Protein AF-A0A7M2XV61-F1 (afdb_monomer)

Organism: NCBI:txid103816

Solvent-accessible surface area (backbone atoms only — not comparable to full-atom values): 4737 Å² total; per-residue (Å²): 134,82,79,73,74,73,67,77,62,44,39,14,36,35,40,36,30,37,57,90,78,67,42,73,81,48,75,49,80,23,67,16,54,66,54,33,41,56,50,49,33,55,50,40,41,74,74,69,42,54,63,70,45,24,49,52,16,48,74,64,25,26,92,51,72,18,69,43,76,62,41,27,33,28,39,34,72,36,75,88,69,52,76,86,131

Sequence (85 aa):
MKRSAPDSNAPHEVDFQHIPTGGFFAECTQPSRQSAEEFALAKLVSLGEDPDVAAHAVALAGYTAADARTYAVRIYPTRTAIPPQ

Foldseek 3Di:
DPPPPQPQQFKKKKWKAQVVVRDTDDIDIDRGLVRNLVVQLVVCVVVPQDSVLSNVQSVVAECDWRDSDRMTMHIYGDPVSDPDD

Radius of gyration: 13.42 Å; Cα contacts (8 Å, |Δi|>4): 154; chains: 1; bounding box: 39×27×39 Å

pLDDT: mean 83.11, std 16.44, range [37.56, 95.44]

Nearest PDB structures (foldseek):
  8k6t-assembly1_A  TM=7.307E-01  e=8.486E-01  Streptococcus pyogenes serotype M3
  4rap-assembly1_B  TM=6.899E-01  e=1.440E+00  Escherichia coli ETEC H10407
  7u8t-assembly1_B  TM=7.434E-01  e=1.876E+00  Thermochaetoides thermophila
  4rb4-assembly1_B  TM=6.816E-01  e=1.876E+00  Escherichia coli DEC13E

Structure (mmCIF, N/CA/C/O backbone):
data_AF-A0A7M2XV61-F1
#
_entry.id   AF-A0A7M2XV61-F1
#
loop_
_atom_site.group_PDB
_atom_site.id
_atom_site.type_symbol
_atom_site.label_atom_id
_atom_site.label_alt_id
_atom_site.label_comp_id
_atom_site.label_asym_id
_atom_site.label_entity_id
_atom_site.label_seq_id
_atom_site.pdbx_PDB_ins_code
_atom_site.Cartn_x
_atom_site.Cartn_y
_atom_site.Cartn_z
_atom_site.occupancy
_atom_site.B_iso_or_equiv
_atom_site.auth_seq_id
_atom_site.auth_comp_id
_atom_site.auth_asym_id
_atom_site.auth_atom_id
_atom_site.pdbx_PDB_model_num
ATOM 1 N N . MET A 1 1 ? 24.639 -21.791 -15.532 1.00 37.56 1 MET A N 1
ATOM 2 C CA . MET A 1 1 ? 23.462 -20.959 -15.862 1.00 37.56 1 MET A CA 1
ATOM 3 C C . MET A 1 1 ? 23.293 -19.905 -14.776 1.00 37.56 1 MET A C 1
ATOM 5 O O . MET A 1 1 ? 22.788 -20.222 -13.707 1.00 37.56 1 MET A O 1
ATOM 9 N N . LYS A 1 2 ? 23.794 -18.683 -14.989 1.00 38.66 2 LYS A N 1
ATOM 10 C CA . LYS A 1 2 ? 23.483 -17.564 -14.092 1.00 38.66 2 LYS A CA 1
ATOM 11 C C . LYS A 1 2 ? 22.117 -17.047 -14.533 1.00 38.66 2 LYS A C 1
ATOM 13 O O . LYS A 1 2 ? 22.005 -16.530 -15.637 1.00 38.66 2 LYS A O 1
ATOM 18 N N . ARG A 1 3 ? 21.076 -17.289 -13.733 1.00 42.38 3 ARG A N 1
ATOM 19 C CA . ARG A 1 3 ? 19.802 -16.581 -13.884 1.00 42.38 3 ARG A CA 1
ATOM 20 C C . ARG A 1 3 ? 20.136 -15.115 -13.640 1.00 42.38 3 ARG A C 1
ATOM 22 O O . ARG A 1 3 ? 20.456 -14.763 -12.509 1.00 42.38 3 ARG A O 1
ATOM 29 N N . SER A 1 4 ? 20.204 -14.320 -14.702 1.00 44.97 4 SER A N 1
ATOM 30 C CA . SER A 1 4 ? 20.279 -12.868 -14.600 1.00 44.97 4 SER A CA 1
ATOM 31 C C . SER A 1 4 ? 19.122 -12.452 -13.702 1.00 44.97 4 SER A C 1
ATOM 33 O O . SER A 1 4 ? 17.971 -12.719 -14.043 1.00 44.97 4 SER A O 1
ATOM 35 N N . ALA A 1 5 ? 19.423 -11.934 -12.511 1.00 49.16 5 ALA A N 1
ATOM 36 C CA . ALA A 1 5 ? 18.408 -11.309 -11.681 1.00 49.16 5 ALA A CA 1
ATOM 37 C C . ALA A 1 5 ? 17.761 -10.228 -12.561 1.00 49.16 5 ALA A C 1
ATOM 39 O O . ALA A 1 5 ? 18.508 -9.401 -13.091 1.00 49.16 5 ALA A O 1
ATOM 40 N N . PRO A 1 6 ? 16.447 -10.289 -12.840 1.00 51.75 6 PRO A N 1
ATOM 41 C CA . PRO A 1 6 ? 15.810 -9.244 -13.621 1.00 51.75 6 PRO A CA 1
ATOM 42 C C . PRO A 1 6 ? 16.011 -7.939 -12.857 1.00 51.75 6 PRO A C 1
ATOM 44 O O . PRO A 1 6 ? 15.828 -7.918 -11.641 1.00 51.75 6 PRO A O 1
ATOM 47 N N . ASP A 1 7 ? 16.479 -6.918 -13.572 1.00 53.66 7 ASP A N 1
ATOM 48 C CA . ASP A 1 7 ? 16.809 -5.585 -13.079 1.00 53.66 7 ASP A CA 1
ATOM 49 C C . ASP A 1 7 ? 16.016 -5.190 -11.828 1.00 53.66 7 ASP A C 1
ATOM 51 O O . ASP A 1 7 ? 14.833 -4.848 -11.896 1.00 53.66 7 ASP A O 1
ATOM 55 N N . SER A 1 8 ? 16.694 -5.166 -10.678 1.00 57.91 8 SER A N 1
ATOM 56 C CA . SER A 1 8 ? 16.141 -4.681 -9.406 1.00 57.91 8 SER A CA 1
ATOM 57 C C . SER A 1 8 ? 15.749 -3.188 -9.435 1.00 57.91 8 SER A C 1
ATOM 59 O O . SER A 1 8 ? 15.310 -2.656 -8.420 1.00 57.91 8 SER A O 1
ATOM 61 N N . ASN A 1 9 ? 15.882 -2.523 -10.590 1.00 65.44 9 ASN A N 1
ATOM 62 C CA . ASN A 1 9 ? 15.559 -1.120 -10.858 1.00 65.44 9 ASN A CA 1
ATOM 63 C C . ASN A 1 9 ? 14.399 -0.924 -11.850 1.00 65.44 9 ASN A C 1
ATOM 65 O O . ASN A 1 9 ? 14.185 0.189 -12.327 1.00 65.44 9 ASN A O 1
ATOM 69 N N . ALA A 1 10 ? 13.652 -1.972 -12.200 1.00 80.50 10 ALA A N 1
ATOM 70 C CA . ALA A 1 10 ? 12.421 -1.774 -12.956 1.00 80.50 10 ALA A CA 1
ATOM 71 C C . ALA A 1 10 ? 11.405 -0.973 -12.113 1.00 80.50 10 ALA A C 1
ATOM 73 O O . ALA A 1 10 ? 11.253 -1.260 -10.919 1.00 80.50 10 ALA A O 1
ATOM 74 N N . PRO A 1 11 ? 10.680 -0.005 -12.698 1.00 88.50 11 PRO A N 1
ATOM 75 C CA . PRO A 1 11 ? 9.651 0.719 -11.969 1.00 88.50 11 PRO A CA 1
ATOM 76 C C . PRO A 1 11 ? 8.494 -0.213 -11.592 1.00 88.50 11 PRO A C 1
ATOM 78 O O . PRO A 1 11 ? 8.065 -1.044 -12.399 1.00 88.50 11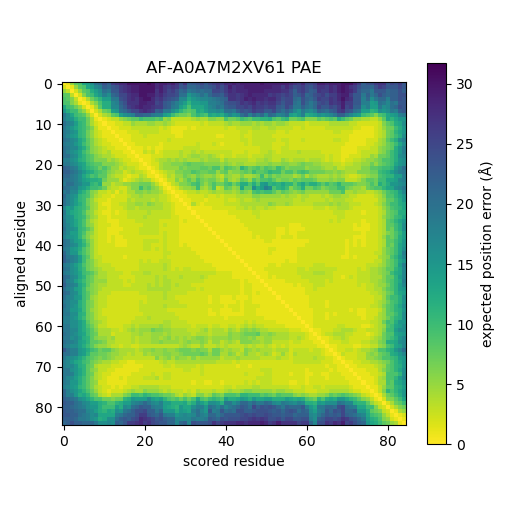 PRO A O 1
ATOM 81 N N . HIS A 1 12 ? 8.004 -0.071 -10.362 1.00 90.56 12 HIS A N 1
ATOM 82 C CA . HIS A 1 12 ? 6.938 -0.880 -9.771 1.00 90.56 12 HIS A CA 1
ATOM 83 C C . HIS A 1 12 ? 5.732 -0.013 -9.435 1.00 90.56 12 HIS A C 1
ATOM 85 O O . HIS A 1 12 ? 5.877 1.078 -8.893 1.00 90.56 12 HIS A O 1
ATOM 91 N N . GLU A 1 13 ? 4.545 -0.509 -9.739 1.00 91.62 13 GLU A N 1
ATOM 92 C CA . GLU A 1 13 ? 3.289 0.080 -9.295 1.00 91.62 13 GLU A CA 1
ATOM 93 C C . GLU A 1 13 ? 2.962 -0.424 -7.892 1.00 91.62 13 GLU A C 1
ATOM 95 O O . GLU A 1 13 ? 3.265 -1.568 -7.536 1.00 91.62 13 GLU A O 1
ATOM 100 N N . VAL A 1 14 ? 2.371 0.462 -7.099 1.00 92.94 14 VAL A N 1
ATOM 101 C CA . VAL A 1 14 ? 1.866 0.189 -5.760 1.00 92.94 14 VAL A CA 1
ATOM 102 C C . VAL A 1 14 ? 0.405 0.583 -5.717 1.00 92.94 14 VAL A C 1
ATOM 104 O O . VAL A 1 14 ? 0.100 1.773 -5.814 1.00 92.94 14 VAL A O 1
ATOM 107 N N . ASP A 1 15 ? -0.459 -0.402 -5.497 1.00 93.00 15 ASP A N 1
ATOM 108 C CA . ASP A 1 15 ? -1.893 -0.188 -5.316 1.00 93.00 15 ASP A CA 1
ATOM 109 C C . ASP A 1 15 ? -2.307 -0.473 -3.887 1.00 93.00 15 ASP A C 1
ATOM 111 O O . ASP A 1 15 ? -1.894 -1.476 -3.297 1.00 93.00 15 ASP A O 1
ATOM 115 N N . PHE A 1 16 ? -3.211 0.354 -3.372 1.00 92.56 16 PHE A N 1
ATOM 116 C CA . PHE A 1 16 ? -3.834 0.143 -2.074 1.00 92.56 16 PHE A CA 1
ATOM 117 C C . PHE A 1 16 ? -5.330 -0.077 -2.216 1.00 92.56 16 PHE A C 1
ATOM 119 O O . PHE A 1 16 ? -6.043 0.685 -2.879 1.00 92.56 16 PHE A O 1
ATOM 126 N N . GLN A 1 17 ? -5.805 -1.094 -1.509 1.00 93.38 17 GLN A N 1
ATOM 127 C CA . GLN A 1 17 ? -7.210 -1.433 -1.397 1.00 93.38 17 GLN A CA 1
ATOM 128 C C . GLN A 1 17 ? -7.654 -1.306 0.057 1.00 93.38 17 GLN A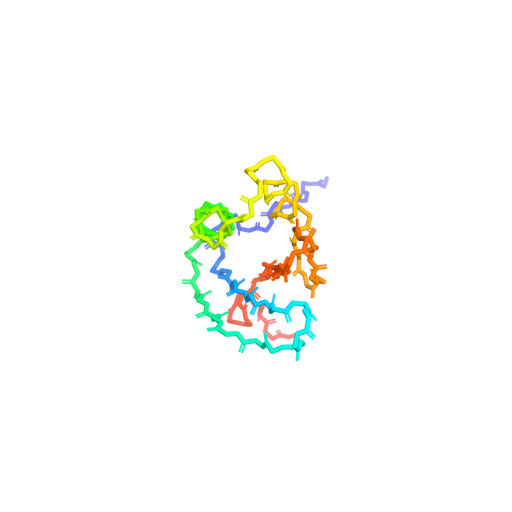 C 1
ATOM 130 O O . GLN A 1 17 ? -6.977 -1.770 0.970 1.00 93.38 17 GLN A O 1
ATOM 135 N N . HIS A 1 18 ? -8.815 -0.702 0.278 1.00 92.38 18 HIS A N 1
ATOM 136 C CA . HIS A 1 18 ? -9.504 -0.752 1.558 1.00 92.38 18 HIS A CA 1
ATOM 137 C C . HIS A 1 18 ? -10.375 -2.010 1.592 1.00 92.38 18 HIS A C 1
ATOM 139 O O . HIS A 1 18 ? -11.359 -2.106 0.857 1.00 92.38 18 HIS A O 1
ATOM 145 N N . ILE A 1 19 ? -10.009 -2.986 2.424 1.00 90.12 19 ILE A N 1
ATOM 146 C CA . ILE A 1 19 ? -10.639 -4.314 2.456 1.00 90.12 19 ILE A CA 1
ATOM 147 C C . ILE A 1 19 ? -12.142 -4.227 2.787 1.00 90.12 19 ILE A C 1
ATOM 149 O O . ILE A 1 19 ? -12.931 -4.816 2.046 1.00 90.12 19 ILE A O 1
ATOM 153 N N . PRO A 1 20 ? -12.593 -3.462 3.807 1.00 90.69 20 PRO A N 1
ATOM 154 C CA . PRO A 1 20 ? -14.009 -3.415 4.178 1.00 90.69 20 PRO A CA 1
ATOM 155 C C . PRO A 1 20 ? -14.942 -2.892 3.082 1.00 90.69 20 PRO A C 1
ATOM 157 O O . PRO A 1 20 ? -16.085 -3.331 2.991 1.00 90.69 20 PRO A O 1
ATOM 160 N N . THR A 1 21 ? -14.485 -1.939 2.265 1.00 88.81 21 THR A N 1
ATOM 161 C CA . THR A 1 21 ? -15.300 -1.369 1.176 1.00 88.81 21 THR A CA 1
ATOM 162 C C . THR A 1 21 ? -14.961 -1.959 -0.189 1.00 88.81 21 THR A C 1
ATOM 164 O O . THR A 1 21 ? -15.651 -1.670 -1.163 1.00 88.81 21 THR A O 1
ATOM 167 N N . GLY A 1 22 ? -13.884 -2.742 -0.285 1.00 84.75 22 GLY A N 1
ATOM 168 C CA . GLY A 1 22 ? -13.323 -3.254 -1.533 1.00 84.75 22 GLY A CA 1
ATOM 169 C C . GLY A 1 22 ? -12.717 -2.184 -2.451 1.00 84.75 22 GLY A C 1
ATOM 170 O O . GLY A 1 22 ? -12.273 -2.526 -3.545 1.00 84.75 22 GLY A O 1
ATOM 171 N N . GLY A 1 23 ? -12.697 -0.912 -2.040 1.00 86.44 23 GLY A N 1
ATOM 172 C CA . GLY A 1 23 ? -12.319 0.215 -2.891 1.00 86.44 23 GLY A CA 1
ATOM 173 C C . GLY A 1 23 ? -10.808 0.408 -3.009 1.00 86.44 23 GLY A C 1
ATOM 174 O O . GLY A 1 23 ? -10.100 0.398 -2.002 1.00 86.44 23 GLY A O 1
ATOM 175 N N . PHE A 1 24 ? -10.328 0.641 -4.230 1.00 84.50 24 PHE A N 1
ATOM 176 C CA . PHE A 1 24 ? -8.967 1.114 -4.490 1.00 84.50 24 PHE A CA 1
ATOM 177 C C . PHE A 1 24 ? -8.913 2.628 -4.321 1.00 84.50 24 PHE A C 1
ATOM 179 O O . PHE A 1 24 ? -9.826 3.330 -4.758 1.00 84.50 24 PHE A O 1
ATOM 186 N N . PHE A 1 25 ? -7.874 3.135 -3.663 1.00 81.19 25 PHE A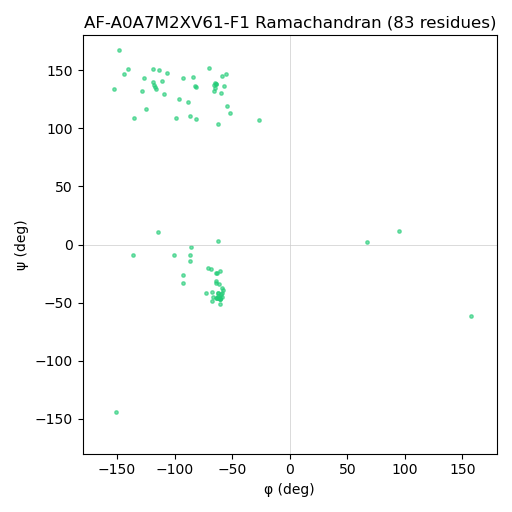 N 1
ATOM 187 C CA . PHE A 1 25 ? -7.825 4.555 -3.290 1.00 81.19 25 PHE A CA 1
ATOM 188 C C . PHE A 1 25 ? -6.475 5.231 -3.534 1.00 81.19 25 PHE A C 1
ATOM 190 O O . PHE A 1 25 ? -6.383 6.452 -3.413 1.00 81.19 25 PHE A O 1
ATOM 197 N N . ALA A 1 26 ? -5.433 4.471 -3.867 1.00 76.31 26 ALA A N 1
ATOM 198 C CA . ALA A 1 26 ? -4.140 5.022 -4.236 1.00 76.31 26 ALA A CA 1
ATOM 199 C C . ALA A 1 26 ? -3.405 4.060 -5.173 1.00 76.31 26 ALA A C 1
ATOM 201 O O . ALA A 1 26 ? -3.342 2.866 -4.888 1.00 76.31 26 ALA A O 1
ATOM 202 N N . GLU A 1 27 ? -2.847 4.625 -6.240 1.00 79.75 27 GLU A N 1
ATOM 203 C CA . GLU A 1 27 ? -1.927 3.999 -7.187 1.00 79.75 27 GLU A CA 1
ATOM 204 C C . GLU A 1 27 ? -0.710 4.927 -7.286 1.00 79.75 27 GLU A C 1
ATOM 206 O O . GLU A 1 27 ? -0.857 6.150 -7.407 1.00 79.75 27 GLU A O 1
ATOM 211 N N . CYS A 1 28 ? 0.500 4.383 -7.185 1.00 86.88 28 CYS A N 1
ATOM 212 C CA . CYS A 1 28 ? 1.707 5.149 -7.475 1.00 86.88 28 CYS A CA 1
ATOM 213 C C . CYS A 1 28 ? 2.771 4.279 -8.133 1.00 86.88 28 CYS A C 1
ATOM 215 O O . CYS A 1 28 ? 2.922 3.107 -7.798 1.00 86.88 28 CYS A O 1
ATOM 217 N N . THR A 1 29 ? 3.558 4.875 -9.023 1.00 90.81 29 THR A N 1
ATOM 218 C CA . THR A 1 29 ? 4.734 4.223 -9.596 1.00 90.81 29 THR A CA 1
ATOM 219 C C . THR A 1 29 ? 5.978 4.635 -8.823 1.00 90.81 29 THR A C 1
ATOM 221 O O . THR A 1 29 ? 6.279 5.821 -8.694 1.00 90.81 29 THR A O 1
ATOM 224 N N . GLN A 1 30 ? 6.718 3.650 -8.337 1.00 90.00 30 GLN A N 1
ATOM 225 C CA . GLN A 1 30 ? 7.991 3.812 -7.654 1.00 90.00 30 GLN A CA 1
ATOM 226 C C . GLN A 1 30 ? 9.135 3.354 -8.566 1.00 90.00 30 GLN A C 1
ATOM 228 O O . GLN A 1 30 ? 8.953 2.448 -9.382 1.00 90.00 30 GL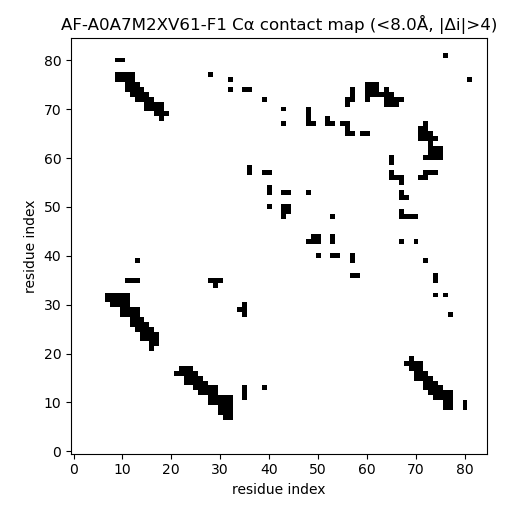N A O 1
ATOM 233 N N . PRO A 1 31 ? 10.321 3.976 -8.466 1.00 87.44 31 PRO A N 1
ATOM 234 C CA . PRO A 1 31 ? 11.424 3.735 -9.397 1.00 87.44 31 PRO A CA 1
ATOM 235 C C . PRO A 1 31 ? 12.032 2.333 -9.275 1.00 87.44 31 PRO A C 1
ATOM 237 O O . PRO A 1 31 ? 12.671 1.866 -10.209 1.00 87.44 31 PRO A O 1
ATOM 240 N N . SER A 1 32 ? 11.840 1.660 -8.142 1.00 89.00 32 SER A N 1
ATOM 241 C CA . SER A 1 32 ? 12.328 0.307 -7.890 1.00 89.00 32 SER A CA 1
ATOM 242 C C . SER A 1 32 ? 11.378 -0.440 -6.959 1.00 89.00 32 SER A C 1
ATOM 244 O O . SER A 1 32 ? 10.523 0.162 -6.300 1.00 89.00 32 SER A O 1
ATOM 246 N N . ARG A 1 33 ? 11.568 -1.759 -6.859 1.00 89.50 33 ARG A N 1
ATOM 247 C CA . ARG A 1 33 ? 10.857 -2.593 -5.884 1.00 89.50 33 ARG A CA 1
ATOM 248 C C . ARG A 1 33 ? 11.111 -2.123 -4.452 1.00 89.50 33 ARG A C 1
ATOM 250 O O . ARG A 1 33 ? 10.178 -2.040 -3.668 1.00 89.50 33 ARG A O 1
ATOM 257 N N . GLN A 1 34 ? 12.352 -1.772 -4.127 1.00 91.62 34 GLN A N 1
ATOM 258 C CA . GLN A 1 34 ? 12.702 -1.303 -2.789 1.00 91.62 34 GLN A CA 1
ATOM 259 C C . GLN A 1 34 ? 11.975 0.004 -2.443 1.00 91.62 34 GLN A C 1
ATOM 261 O O . GLN A 1 34 ? 11.368 0.108 -1.382 1.00 91.62 34 GLN A O 1
ATOM 266 N N . SER A 1 35 ? 11.957 0.977 -3.360 1.00 91.69 35 SER A N 1
ATOM 267 C CA . SER A 1 35 ? 11.218 2.229 -3.150 1.00 91.69 35 SER A CA 1
ATOM 268 C C . SER A 1 35 ? 9.705 2.000 -3.054 1.00 91.69 35 SER A C 1
ATOM 270 O O . SER A 1 35 ? 9.028 2.684 -2.290 1.00 91.69 35 SER A O 1
ATOM 272 N N . ALA A 1 36 ? 9.174 1.012 -3.786 1.00 92.69 36 ALA A N 1
ATOM 2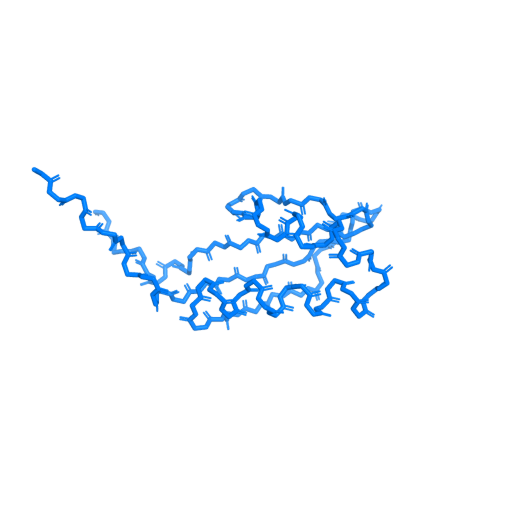73 C CA . ALA A 1 36 ? 7.791 0.560 -3.652 1.00 92.69 36 ALA A CA 1
ATOM 274 C C . ALA A 1 36 ? 7.472 0.042 -2.252 1.00 92.69 36 ALA A C 1
ATOM 276 O O . ALA A 1 36 ? 6.468 0.443 -1.667 1.00 92.69 36 ALA A O 1
ATOM 277 N N . GLU A 1 37 ? 8.339 -0.801 -1.702 1.00 93.88 37 GLU A N 1
ATOM 278 C CA . GLU A 1 37 ? 8.168 -1.373 -0.370 1.00 93.88 37 GLU A CA 1
ATOM 279 C C . GLU A 1 37 ? 8.268 -0.310 0.732 1.00 93.88 37 GLU A C 1
ATOM 281 O O . GLU A 1 37 ? 7.402 -0.248 1.605 1.00 93.88 37 GLU A O 1
ATOM 286 N N . GLU A 1 38 ? 9.263 0.577 0.661 1.00 94.81 38 GLU A N 1
ATOM 287 C CA . GLU A 1 38 ? 9.437 1.679 1.618 1.00 94.81 38 GLU A CA 1
ATOM 288 C C . GLU A 1 38 ? 8.231 2.630 1.615 1.00 94.81 38 GLU A C 1
ATOM 290 O O . GLU A 1 38 ? 7.704 2.983 2.675 1.00 94.81 38 GLU A O 1
ATOM 295 N N . PHE A 1 39 ? 7.749 3.004 0.424 1.00 93.56 39 PHE A N 1
ATOM 296 C CA . PHE A 1 39 ? 6.560 3.839 0.278 1.00 93.56 39 PHE A CA 1
ATOM 297 C C . PHE A 1 39 ? 5.305 3.140 0.814 1.00 93.56 39 PHE A C 1
ATOM 299 O O . PHE A 1 39 ? 4.525 3.744 1.556 1.00 93.56 39 PHE A O 1
ATOM 306 N N . ALA A 1 40 ? 5.114 1.866 0.462 1.00 94.06 40 ALA A N 1
ATOM 307 C CA . ALA A 1 40 ? 3.973 1.072 0.893 1.00 94.06 40 ALA A CA 1
ATOM 308 C C . ALA A 1 40 ? 3.902 0.931 2.412 1.00 94.06 40 ALA A C 1
ATOM 310 O O . ALA A 1 40 ? 2.850 1.181 3.004 1.00 94.06 40 ALA A O 1
ATOM 311 N N . LEU A 1 41 ? 5.029 0.603 3.042 1.00 95.44 41 LEU A N 1
ATOM 312 C CA . LEU A 1 41 ? 5.131 0.483 4.488 1.00 95.44 41 LEU A CA 1
ATOM 313 C C . LEU A 1 41 ? 4.791 1.807 5.179 1.00 95.44 41 LEU A C 1
ATOM 315 O O . LEU A 1 41 ? 3.916 1.844 6.045 1.00 95.44 41 LEU A O 1
ATOM 319 N N . ALA A 1 42 ? 5.424 2.907 4.759 1.00 95.25 42 ALA A N 1
ATOM 320 C CA . ALA A 1 42 ? 5.167 4.227 5.331 1.00 95.25 42 ALA A CA 1
ATOM 321 C C . ALA A 1 42 ? 3.688 4.626 5.197 1.00 95.25 42 ALA A C 1
ATOM 323 O O . ALA A 1 42 ? 3.099 5.184 6.128 1.00 95.25 42 ALA A O 1
ATOM 324 N N . LYS A 1 43 ? 3.064 4.301 4.058 1.00 94.00 43 LYS A N 1
ATOM 325 C CA . LYS A 1 43 ? 1.653 4.595 3.815 1.00 94.00 43 LYS A CA 1
ATOM 326 C C . LYS A 1 43 ? 0.733 3.773 4.716 1.00 94.00 43 LYS A C 1
ATOM 328 O O . LYS A 1 43 ? -0.135 4.368 5.350 1.00 94.00 43 LYS A O 1
ATOM 333 N N . LEU A 1 44 ? 0.925 2.458 4.813 1.00 93.44 44 LEU A N 1
ATOM 334 C CA . LEU A 1 44 ? 0.117 1.582 5.672 1.00 93.44 44 LEU A CA 1
ATOM 335 C C . LEU A 1 44 ? 0.193 2.009 7.144 1.00 93.44 44 LEU A C 1
ATOM 337 O O . LE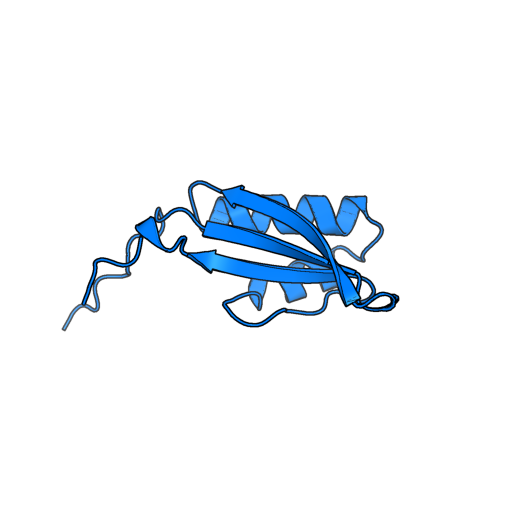U A 1 44 ? -0.843 2.168 7.789 1.00 93.44 44 LEU A O 1
ATOM 341 N N . VAL A 1 45 ? 1.394 2.314 7.643 1.00 94.94 45 VAL A N 1
ATOM 342 C CA . VAL A 1 45 ? 1.580 2.825 9.011 1.00 94.94 45 VAL A CA 1
ATOM 343 C C . VAL A 1 45 ? 0.875 4.173 9.195 1.00 94.94 45 VAL A C 1
ATOM 345 O O . VAL A 1 45 ? 0.191 4.382 10.194 1.00 94.94 45 VAL A O 1
ATOM 348 N N . SER A 1 46 ? 0.953 5.082 8.213 1.00 93.69 46 SER A N 1
ATOM 349 C CA . SER A 1 46 ? 0.241 6.372 8.277 1.00 93.69 46 SER A CA 1
ATOM 350 C C . SER A 1 46 ? -1.289 6.238 8.298 1.00 93.69 46 SER A C 1
ATOM 352 O O . SER A 1 46 ? -1.979 7.129 8.791 1.00 93.69 46 SER A O 1
ATOM 354 N N . LEU A 1 47 ? -1.819 5.130 7.768 1.00 91.12 47 LEU A N 1
ATOM 355 C CA . LEU A 1 47 ? -3.244 4.792 7.763 1.00 91.12 47 LEU A CA 1
ATOM 356 C C . LEU A 1 47 ? -3.694 4.068 9.045 1.00 91.12 47 LEU A C 1
ATOM 358 O O . LEU A 1 47 ? -4.886 3.796 9.197 1.00 91.12 47 LEU A O 1
ATOM 362 N N . GLY A 1 48 ? -2.765 3.791 9.965 1.00 93.94 48 GLY A N 1
ATOM 363 C CA . GLY A 1 48 ? -3.023 3.171 11.263 1.00 93.94 48 GLY A CA 1
ATOM 364 C C . GLY A 1 48 ? -2.834 1.655 11.305 1.00 93.94 48 GLY A C 1
ATOM 365 O O . GLY A 1 48 ? -3.248 1.040 12.287 1.00 93.94 48 GLY A O 1
ATOM 366 N N . GLU A 1 49 ? -2.235 1.047 10.275 1.00 93.62 49 GLU A N 1
ATOM 367 C CA . GLU A 1 49 ? -1.841 -0.363 10.351 1.00 93.62 49 GLU A CA 1
ATOM 368 C C . GLU A 1 49 ? -0.671 -0.566 11.311 1.00 93.62 49 GLU A C 1
ATOM 370 O O . GLU A 1 49 ? 0.168 0.317 11.512 1.00 93.62 49 GLU A O 1
ATOM 375 N N . ASP A 1 50 ? -0.609 -1.762 11.887 1.00 94.69 50 ASP A N 1
ATOM 376 C CA . ASP A 1 50 ? 0.515 -2.170 12.718 1.00 94.69 50 ASP A CA 1
ATOM 377 C C . ASP A 1 50 ? 1.802 -2.272 11.869 1.00 94.69 50 ASP A C 1
ATOM 379 O O . ASP A 1 50 ? 1.761 -2.889 10.801 1.00 94.69 50 ASP A O 1
ATOM 383 N N . PRO A 1 51 ? 2.942 -1.694 12.301 1.00 93.81 51 PRO A N 1
ATOM 384 C CA . PRO A 1 51 ? 4.175 -1.707 11.516 1.00 93.81 51 PRO A CA 1
ATOM 385 C C . PRO A 1 51 ? 4.703 -3.105 11.178 1.00 93.81 51 PRO A C 1
ATOM 387 O O . PRO A 1 51 ? 5.192 -3.299 10.064 1.00 93.81 51 PRO A O 1
ATOM 390 N N . ASP A 1 52 ? 4.593 -4.075 12.091 1.00 94.62 52 ASP A N 1
ATOM 391 C CA . ASP A 1 52 ? 5.092 -5.434 11.863 1.00 94.62 52 ASP A CA 1
ATOM 392 C C . ASP A 1 52 ? 4.195 -6.166 10.862 1.00 94.62 52 ASP A C 1
ATOM 394 O O . ASP A 1 52 ? 4.680 -6.826 9.935 1.00 94.62 52 ASP A O 1
ATOM 398 N N . VAL A 1 53 ? 2.875 -5.997 10.992 1.00 93.12 53 VAL A N 1
ATOM 399 C CA . VAL A 1 53 ? 1.917 -6.578 10.043 1.00 93.12 53 VAL A CA 1
ATOM 400 C C . VAL A 1 53 ? 2.029 -5.915 8.665 1.00 93.12 53 VAL A C 1
ATOM 402 O O . VAL A 1 53 ? 2.033 -6.607 7.646 1.00 93.12 53 VAL A O 1
ATOM 405 N N . ALA A 1 54 ? 2.199 -4.593 8.613 1.00 94.19 54 ALA A N 1
ATOM 406 C CA . ALA A 1 54 ? 2.408 -3.852 7.375 1.00 94.19 54 ALA A CA 1
ATOM 407 C C . ALA A 1 54 ? 3.704 -4.276 6.669 1.00 94.19 54 ALA A C 1
ATOM 409 O O . ALA A 1 54 ? 3.689 -4.514 5.461 1.00 94.19 54 ALA A O 1
ATOM 410 N N . ALA A 1 55 ? 4.809 -4.429 7.405 1.00 94.31 55 ALA A N 1
ATOM 4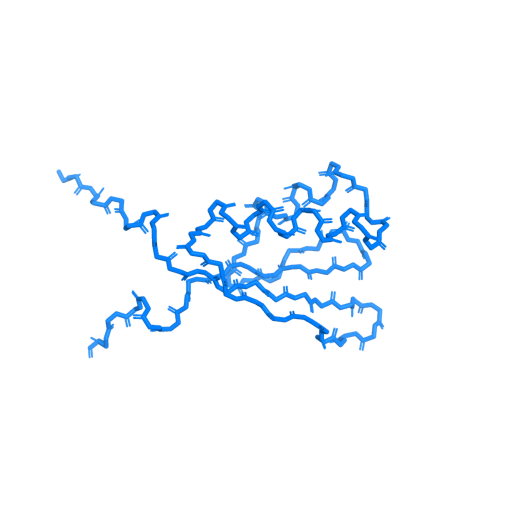11 C CA . ALA A 1 55 ? 6.075 -4.896 6.845 1.00 94.31 55 ALA A CA 1
ATOM 412 C C . ALA A 1 55 ? 5.947 -6.316 6.276 1.00 94.31 55 ALA A C 1
ATOM 414 O O . ALA A 1 55 ? 6.436 -6.594 5.178 1.00 94.31 55 ALA A O 1
ATOM 415 N N . HIS A 1 56 ? 5.238 -7.200 6.983 1.00 94.12 56 HIS A N 1
ATOM 416 C CA . HIS A 1 56 ? 4.976 -8.552 6.504 1.00 94.12 56 HIS A CA 1
ATOM 417 C C . HIS A 1 56 ? 4.133 -8.560 5.220 1.00 94.12 56 HIS A C 1
ATOM 419 O O . HIS A 1 56 ? 4.488 -9.242 4.257 1.00 94.12 56 HIS 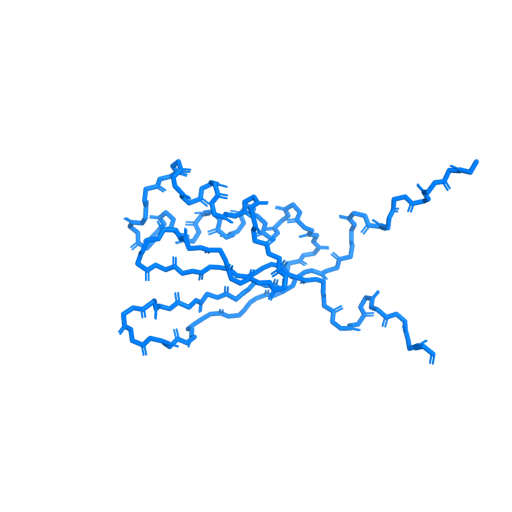A O 1
ATOM 425 N N . ALA A 1 57 ? 3.060 -7.767 5.170 1.00 93.75 57 ALA A N 1
ATOM 426 C CA . ALA A 1 57 ? 2.209 -7.650 3.990 1.00 93.75 57 ALA A CA 1
ATOM 427 C C . ALA A 1 57 ? 2.987 -7.114 2.778 1.00 93.75 57 ALA A C 1
ATOM 429 O O . ALA A 1 57 ? 2.926 -7.691 1.696 1.00 93.75 57 ALA A O 1
ATOM 430 N N . VAL A 1 58 ? 3.787 -6.061 2.963 1.00 93.81 58 VAL A N 1
ATOM 431 C CA . VAL A 1 58 ? 4.622 -5.476 1.903 1.00 93.81 58 VAL A CA 1
ATOM 432 C C . VAL A 1 58 ? 5.618 -6.488 1.333 1.00 93.81 58 VAL A C 1
ATOM 434 O O . VAL A 1 58 ? 5.750 -6.593 0.114 1.00 93.81 58 VAL A O 1
ATOM 437 N N . ALA A 1 59 ? 6.266 -7.284 2.187 1.00 92.19 59 ALA A N 1
ATOM 438 C CA . ALA A 1 59 ? 7.207 -8.314 1.747 1.00 92.19 59 ALA A CA 1
ATOM 439 C C . ALA A 1 59 ? 6.537 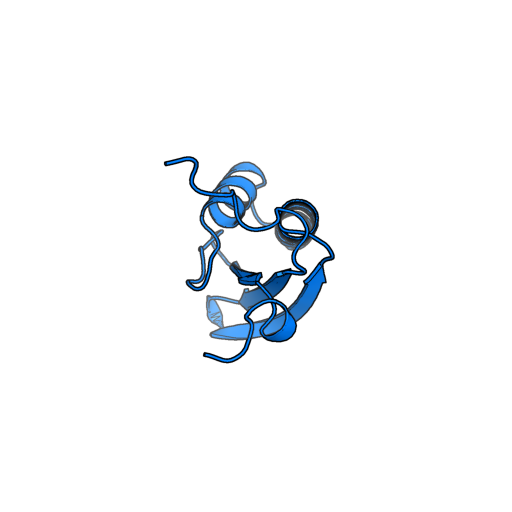-9.418 0.905 1.00 92.19 59 ALA A C 1
ATOM 441 O O . ALA A 1 59 ? 7.162 -9.985 0.007 1.00 92.19 59 ALA A O 1
ATOM 442 N N . LEU A 1 60 ? 5.263 -9.717 1.177 1.00 92.88 60 LEU A N 1
ATOM 443 C CA . LEU A 1 60 ? 4.468 -10.695 0.428 1.00 92.88 60 LEU A CA 1
ATOM 444 C C . LEU A 1 60 ? 3.783 -10.105 -0.812 1.00 92.88 60 LEU A C 1
ATOM 446 O O . LEU A 1 60 ? 3.301 -10.857 -1.661 1.00 92.88 60 LEU A O 1
ATOM 450 N N . ALA A 1 61 ? 3.728 -8.778 -0.930 1.00 91.62 61 ALA A N 1
ATOM 451 C CA . ALA A 1 61 ? 3.003 -8.101 -1.989 1.00 91.62 61 ALA A CA 1
ATOM 452 C C . ALA A 1 61 ? 3.610 -8.395 -3.368 1.00 91.62 61 ALA A C 1
ATOM 454 O O . ALA A 1 61 ? 4.825 -8.346 -3.587 1.00 91.62 61 ALA A O 1
ATOM 455 N N . GLY A 1 62 ? 2.738 -8.690 -4.323 1.00 88.12 62 GLY A N 1
ATOM 456 C CA . GLY A 1 62 ? 3.106 -9.037 -5.689 1.00 88.12 62 GLY A CA 1
ATOM 457 C C . GLY A 1 62 ? 2.005 -8.624 -6.655 1.00 88.12 62 GLY A C 1
ATOM 458 O O . GLY A 1 62 ? 1.294 -7.644 -6.433 1.00 88.12 62 GLY A O 1
ATOM 459 N N . TYR A 1 63 ? 1.799 -9.439 -7.690 1.00 83.69 63 TYR A N 1
ATOM 460 C CA . TYR A 1 63 ? 0.590 -9.364 -8.519 1.00 83.69 63 TYR A CA 1
ATOM 461 C C . TYR A 1 63 ? -0.692 -9.671 -7.727 1.00 83.69 63 TYR A C 1
ATOM 463 O O . TYR A 1 63 ? -1.777 -9.230 -8.100 1.00 83.69 63 TYR A O 1
ATOM 471 N N . THR A 1 64 ? -0.577 -10.424 -6.632 1.00 86.31 64 THR A N 1
ATOM 472 C CA . THR A 1 64 ? -1.656 -10.651 -5.670 1.00 86.31 64 THR A CA 1
ATOM 473 C C . THR A 1 64 ? -1.582 -9.631 -4.541 1.00 86.31 64 THR A C 1
ATOM 475 O O . THR A 1 64 ? -0.488 -9.271 -4.099 1.00 86.31 64 THR A O 1
ATOM 478 N N . ALA A 1 65 ? -2.750 -9.190 -4.064 1.00 87.31 65 ALA A N 1
ATOM 479 C CA . ALA A 1 65 ? -2.828 -8.345 -2.877 1.00 87.31 65 ALA A CA 1
ATOM 480 C C . ALA A 1 65 ? -2.328 -9.114 -1.652 1.00 87.31 65 ALA A C 1
ATOM 482 O O . ALA A 1 65 ? -2.649 -10.293 -1.498 1.00 87.31 65 ALA A O 1
ATOM 483 N N . ALA A 1 66 ? -1.561 -8.437 -0.808 1.00 92.38 66 ALA A N 1
ATOM 484 C CA . ALA A 1 66 ? -1.200 -8.907 0.515 1.00 92.38 66 ALA A CA 1
ATOM 485 C C . ALA A 1 66 ? -1.925 -8.062 1.565 1.00 92.38 66 ALA A C 1
ATOM 487 O O . ALA A 1 66 ? -1.895 -6.828 1.513 1.00 92.38 66 ALA A O 1
ATOM 488 N N . ASP A 1 67 ? -2.580 -8.739 2.502 1.00 90.31 67 ASP A N 1
ATOM 489 C CA . ASP A 1 67 ? -3.449 -8.108 3.488 1.00 90.31 67 ASP A CA 1
ATOM 490 C C . ASP A 1 67 ? -2.645 -7.690 4.723 1.00 90.31 67 ASP A C 1
ATOM 492 O O . ASP A 1 67 ? -2.011 -8.522 5.372 1.00 90.31 67 ASP A O 1
ATOM 496 N N . ALA A 1 68 ? -2.695 -6.398 5.060 1.00 85.81 68 ALA A N 1
ATOM 497 C CA . ALA A 1 68 ? -2.106 -5.859 6.284 1.00 85.81 68 ALA A CA 1
ATOM 498 C C . ALA A 1 68 ? -3.108 -5.815 7.448 1.00 85.81 68 ALA A C 1
ATOM 500 O O . ALA A 1 68 ? -2.667 -5.874 8.587 1.00 85.81 68 ALA A O 1
ATOM 501 N N . ARG A 1 69 ? -4.424 -5.719 7.169 1.00 89.88 69 ARG A N 1
ATOM 502 C CA . ARG A 1 69 ? -5.585 -6.033 8.048 1.00 89.88 69 ARG A CA 1
ATOM 503 C C . ARG A 1 69 ? -6.836 -5.288 7.589 1.00 89.88 69 ARG A C 1
ATOM 505 O O . ARG A 1 69 ? -7.832 -5.915 7.248 1.00 89.88 69 ARG A O 1
ATOM 512 N N . THR A 1 70 ? -6.792 -3.959 7.603 1.00 92.38 70 THR A N 1
ATOM 513 C CA . THR A 1 70 ? -7.852 -3.073 7.084 1.00 92.38 70 THR A CA 1
ATOM 514 C C . THR A 1 70 ? -7.566 -2.704 5.634 1.00 92.38 70 THR A C 1
ATOM 516 O O . THR A 1 70 ? -8.482 -2.558 4.822 1.00 92.38 70 THR A O 1
ATOM 519 N N . TYR A 1 71 ? -6.285 -2.593 5.300 1.00 92.88 71 TYR A N 1
ATOM 520 C CA . TYR A 1 71 ? -5.800 -2.314 3.963 1.00 92.88 71 TYR A CA 1
ATOM 521 C C . TYR A 1 71 ? -5.032 -3.507 3.396 1.00 92.88 71 TYR A C 1
ATOM 523 O O . TYR A 1 71 ? -4.397 -4.272 4.125 1.00 92.88 71 TYR A O 1
ATOM 531 N N . ALA A 1 72 ? -5.088 -3.642 2.077 1.00 91.62 72 ALA A N 1
ATOM 532 C CA . ALA A 1 72 ? -4.271 -4.567 1.312 1.00 91.62 72 ALA A CA 1
ATOM 533 C C . ALA A 1 72 ? -3.406 -3.785 0.325 1.00 91.62 72 ALA A C 1
ATOM 535 O O . ALA A 1 72 ? -3.802 -2.712 -0.144 1.00 91.62 72 ALA A O 1
ATOM 536 N N . VAL A 1 73 ? -2.238 -4.330 0.001 1.00 94.25 73 VAL A N 1
ATOM 537 C CA . VAL A 1 73 ? -1.282 -3.711 -0.920 1.00 94.25 73 VAL A CA 1
ATOM 538 C C . VAL A 1 73 ? -0.883 -4.674 -2.033 1.00 94.25 73 VAL A C 1
ATOM 540 O O . VAL A 1 73 ? -0.740 -5.877 -1.812 1.00 94.25 73 VAL A O 1
ATOM 543 N N . ARG A 1 74 ? -0.696 -4.147 -3.243 1.00 93.94 74 ARG A N 1
ATOM 544 C CA . ARG A 1 74 ? -0.086 -4.856 -4.378 1.00 93.94 74 ARG A CA 1
ATOM 545 C C . ARG A 1 74 ? 1.172 -4.123 -4.792 1.00 93.94 74 ARG A C 1
ATOM 547 O O . ARG A 1 74 ? 1.175 -2.898 -4.808 1.00 93.94 74 ARG A O 1
ATOM 554 N N . ILE A 1 75 ? 2.218 -4.872 -5.130 1.00 92.69 75 ILE A N 1
ATOM 555 C CA . ILE A 1 75 ? 3.473 -4.319 -5.640 1.00 92.69 75 ILE A CA 1
ATOM 556 C C . ILE A 1 75 ? 3.906 -5.160 -6.832 1.00 92.69 75 ILE A C 1
ATOM 558 O O . ILE A 1 75 ? 4.332 -6.305 -6.669 1.00 92.69 75 ILE A O 1
ATOM 562 N N . TYR A 1 76 ? 3.815 -4.610 -8.036 1.00 89.75 76 TYR A N 1
ATOM 563 C CA . TYR A 1 76 ? 4.099 -5.348 -9.267 1.00 89.75 76 TYR A CA 1
ATOM 564 C C . TYR A 1 76 ? 4.843 -4.469 -10.279 1.00 89.75 76 TYR A C 1
ATOM 566 O O . TYR A 1 76 ? 4.711 -3.248 -10.248 1.00 89.75 76 TYR A O 1
ATOM 574 N N . PRO A 1 77 ? 5.682 -5.048 -11.154 1.00 87.69 77 PRO A N 1
ATOM 575 C CA . PRO A 1 77 ? 6.416 -4.261 -12.135 1.00 87.69 77 PRO A CA 1
ATOM 576 C C . PRO A 1 77 ? 5.444 -3.599 -13.117 1.00 87.69 77 PRO A C 1
ATOM 578 O O . PRO A 1 77 ? 4.487 -4.226 -13.578 1.00 87.69 77 PRO A O 1
ATOM 581 N N . THR A 1 78 ? 5.717 -2.339 -13.454 1.00 82.94 78 THR A N 1
ATOM 582 C CA . THR A 1 78 ? 4.955 -1.592 -14.465 1.00 82.94 78 THR A CA 1
ATOM 583 C C . THR A 1 78 ? 4.935 -2.351 -15.791 1.00 82.94 78 THR A C 1
ATOM 585 O O . THR A 1 78 ? 5.914 -2.994 -16.186 1.00 82.94 78 THR A O 1
ATOM 588 N N . ARG A 1 79 ? 3.836 -2.234 -16.542 1.00 65.31 79 ARG A N 1
ATOM 589 C CA . ARG A 1 79 ? 3.695 -2.907 -17.848 1.00 65.31 79 ARG A CA 1
ATOM 590 C C . ARG A 1 79 ? 4.759 -2.473 -18.864 1.00 65.31 79 ARG A C 1
ATOM 592 O O . ARG A 1 79 ? 5.073 -3.229 -19.775 1.00 65.31 79 ARG A O 1
ATOM 599 N N . THR A 1 80 ? 5.343 -1.291 -18.685 1.00 56.38 80 THR A N 1
ATOM 600 C CA . THR A 1 80 ? 6.446 -0.755 -19.495 1.00 56.38 80 THR A CA 1
ATOM 601 C C . THR A 1 80 ? 7.777 -1.482 -19.260 1.00 56.38 80 THR A C 1
ATOM 603 O O . THR A 1 80 ? 8.659 -1.414 -20.111 1.00 56.38 80 THR A O 1
ATOM 606 N N . ALA A 1 81 ? 7.928 -2.188 -18.134 1.00 52.34 81 ALA A N 1
ATOM 607 C CA . ALA A 1 81 ? 9.110 -2.990 -17.811 1.00 52.34 81 ALA A CA 1
ATOM 608 C C . ALA A 1 81 ? 9.053 -4.425 -18.373 1.00 52.34 81 ALA A C 1
ATOM 610 O O . ALA A 1 81 ? 10.050 -5.144 -18.318 1.00 52.34 81 ALA A O 1
ATOM 611 N N . ILE A 1 82 ? 7.909 -4.851 -18.922 1.00 52.59 82 ILE A N 1
ATOM 612 C CA . ILE A 1 82 ? 7.763 -6.143 -19.598 1.00 52.59 82 ILE A CA 1
ATOM 613 C C . ILE A 1 82 ? 7.876 -5.883 -21.109 1.00 52.59 82 ILE A C 1
ATOM 615 O O . ILE A 1 82 ? 6.961 -5.281 -21.677 1.00 52.59 82 ILE A O 1
ATOM 619 N N . PRO A 1 83 ? 8.969 -6.287 -21.788 1.00 45.12 83 PRO A N 1
ATOM 620 C CA . PRO A 1 83 ? 9.039 -6.175 -23.241 1.00 45.12 83 PRO A CA 1
ATOM 621 C C . PRO A 1 83 ? 7.889 -6.974 -23.882 1.00 45.12 83 PRO A C 1
ATOM 623 O O . PRO A 1 83 ? 7.502 -8.016 -23.341 1.00 45.12 83 PRO A O 1
ATOM 626 N N . PRO A 1 84 ? 7.315 -6.501 -25.006 1.00 48.91 84 PRO A N 1
ATOM 627 C CA . PRO A 1 84 ? 6.287 -7.255 -25.717 1.00 48.91 84 PRO A CA 1
ATOM 628 C C . PRO A 1 84 ? 6.831 -8.640 -26.096 1.00 48.91 84 PRO A C 1
ATOM 630 O O . PRO A 1 84 ? 7.990 -8.753 -26.501 1.00 48.91 84 PRO A O 1
ATOM 633 N N . GLN A 1 85 ? 6.002 -9.671 -25.902 1.00 47.62 85 GLN A N 1
ATOM 634 C CA . GLN A 1 85 ? 6.321 -11.058 -26.264 1.00 47.62 85 GLN A CA 1
ATOM 635 C C . GLN A 1 85 ? 6.325 -11.273 -27.775 1.00 47.62 85 GLN A C 1
ATOM 637 O O . GLN A 1 85 ? 5.521 -10.601 -28.462 1.00 47.62 85 GLN A O 1
#

Mean predicted aligned error: 7.29 Å

Secondary structure (DSSP, 8-state):
-------TTS-EEEEEEETTT--EEEEEEESSHHHHHHHHHHHHHHTT--HHHHHHHHHH-SSS-EE-SSEEEEEEE-GGGS---